Protein AF-A0A484ZTE6-F1 (afdb_monomer_lite)

Organism: NCBI:txid82979

Foldseek 3Di:
DVVVVVVVVVVVVVVVVVVCVVAPDDDADWAWPDKDKFKADPVGGDDPVRHDDDDIDIKMWTWTAHPVRDIDIWIFDCCDPHPPPDTDID

InterPro domains:
  IPR011088 Bacteriophage phiNM3, A0EWY4 [PF07509] (1-89)

pLDDT: mean 89.22, std 7.94, range [64.19, 97.88]

Sequence (90 aa):
MKKIFIAYIVCFAIGTAILFSYYLPSTDIVKITGSEVKRVDNDGPISADNPADGPTRDVYYIYTINENKKIMVYRNEDTGWSFPFYFKIQ

Structure (mmCIF, N/CA/C/O backbone):
data_AF-A0A484ZTE6-F1
#
_entry.id   AF-A0A484ZTE6-F1
#
loop_
_atom_site.group_PDB
_atom_site.id
_atom_site.type_symbol
_atom_site.label_atom_id
_atom_site.label_alt_id
_atom_site.label_comp_id
_atom_site.label_asym_id
_atom_site.label_entity_id
_atom_site.label_seq_id
_atom_site.pdbx_PDB_ins_code
_atom_site.Cartn_x
_atom_site.Cartn_y
_atom_site.Cartn_z
_atom_site.occupancy
_atom_site.B_iso_or_equiv
_atom_site.auth_seq_id
_atom_site.auth_comp_id
_atom_site.auth_asym_id
_atom_site.auth_atom_id
_atom_site.pdbx_PDB_model_num
ATOM 1 N N . MET A 1 1 ? -16.841 23.002 30.880 1.00 69.81 1 MET A N 1
ATOM 2 C CA . MET A 1 1 ? -15.916 21.934 31.328 1.00 69.81 1 MET A CA 1
ATOM 3 C C . MET A 1 1 ? -16.313 20.560 30.779 1.00 69.81 1 MET A C 1
ATOM 5 O O . MET A 1 1 ? -15.713 20.147 29.799 1.00 69.81 1 MET A O 1
ATOM 9 N N . LYS A 1 2 ? -17.365 19.889 31.281 1.00 85.75 2 LYS A N 1
ATOM 10 C CA . LYS A 1 2 ? -17.731 18.511 30.861 1.00 85.75 2 LYS A CA 1
ATOM 11 C C . LYS A 1 2 ? -18.011 18.336 29.355 1.00 85.75 2 LYS A C 1
ATOM 13 O O . LYS A 1 2 ? -17.525 17.387 28.760 1.00 85.75 2 LYS A O 1
ATOM 18 N N . LYS A 1 3 ? -18.737 19.267 28.717 1.00 91.12 3 LYS A N 1
ATOM 19 C CA . LYS A 1 3 ? -19.034 19.207 27.266 1.00 91.12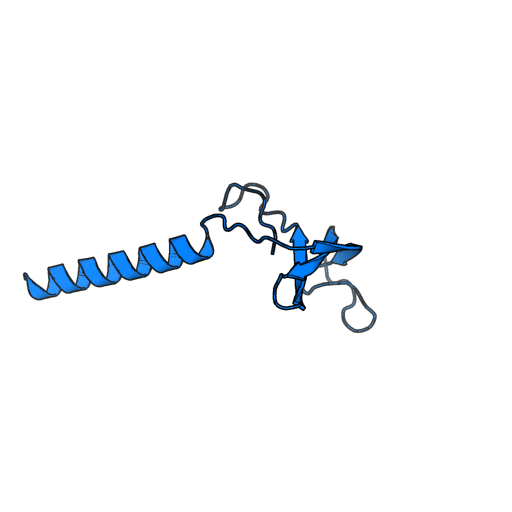 3 LYS A CA 1
ATOM 20 C C . LYS A 1 3 ? -17.788 19.367 26.383 1.00 91.12 3 LYS A C 1
ATOM 22 O O . LYS A 1 3 ? -17.659 18.666 25.393 1.00 91.12 3 LYS A O 1
ATOM 27 N N . ILE A 1 4 ? -16.866 20.250 26.775 1.00 94.12 4 ILE A N 1
ATOM 28 C CA . ILE A 1 4 ? -15.586 20.469 26.075 1.00 94.12 4 ILE A CA 1
ATOM 29 C C . ILE A 1 4 ? -14.707 19.221 26.195 1.00 94.12 4 ILE A C 1
ATOM 31 O O . ILE A 1 4 ? -14.133 18.772 25.212 1.00 94.12 4 ILE A O 1
ATOM 35 N N . PHE A 1 5 ? -14.667 18.620 27.385 1.00 95.12 5 PHE A N 1
ATOM 36 C CA . PHE A 1 5 ? -13.949 17.370 27.612 1.00 95.12 5 PHE A CA 1
ATOM 37 C C . PHE A 1 5 ? -14.509 16.211 26.769 1.00 95.12 5 PHE A C 1
ATOM 39 O O . PHE A 1 5 ? -13.747 15.486 26.140 1.00 95.12 5 PHE A O 1
ATOM 46 N N . ILE A 1 6 ? -15.839 16.080 26.679 1.00 96.56 6 ILE A N 1
ATOM 47 C CA . ILE A 1 6 ? -16.486 15.088 25.803 1.00 96.56 6 ILE A CA 1
ATOM 48 C C . ILE A 1 6 ? -16.140 15.346 24.331 1.00 96.56 6 ILE A C 1
ATOM 50 O O . ILE A 1 6 ? -15.782 14.409 23.626 1.00 96.56 6 ILE A O 1
ATOM 54 N N . ALA A 1 7 ? -16.205 16.600 23.872 1.00 96.69 7 ALA A N 1
ATOM 55 C CA . ALA A 1 7 ? -15.850 16.949 22.498 1.00 96.69 7 ALA A CA 1
ATOM 56 C C . ALA A 1 7 ? -14.399 16.562 22.168 1.00 96.69 7 ALA A C 1
ATOM 58 O O . ALA A 1 7 ? -14.147 15.987 21.114 1.00 96.69 7 ALA A O 1
ATOM 59 N N . TYR A 1 8 ? -13.463 16.794 23.094 1.00 97.44 8 TYR A N 1
ATOM 60 C CA . TYR A 1 8 ? -12.070 16.381 22.928 1.00 97.44 8 TYR A CA 1
ATOM 61 C C . TYR A 1 8 ? -11.924 14.860 22.785 1.00 97.44 8 TYR A C 1
ATOM 63 O O . TYR A 1 8 ? -11.248 14.401 21.869 1.00 97.44 8 TYR A O 1
ATOM 71 N N . ILE A 1 9 ? -12.596 14.075 23.636 1.00 97.50 9 ILE A N 1
ATOM 72 C CA . ILE A 1 9 ? -12.567 12.604 23.554 1.00 97.50 9 ILE A CA 1
ATOM 73 C C . ILE A 1 9 ? -13.117 12.114 22.214 1.00 97.50 9 ILE A C 1
ATOM 75 O O . ILE A 1 9 ? -12.526 11.229 21.602 1.00 97.50 9 ILE A O 1
ATOM 79 N N . VAL A 1 10 ? -14.225 12.691 21.742 1.00 97.88 10 VAL A N 1
ATOM 80 C CA . VAL A 1 10 ? -14.821 12.317 20.453 1.00 97.88 10 VAL A CA 1
ATOM 81 C C . VAL A 1 10 ? -13.866 12.639 19.305 1.00 97.88 10 VAL A C 1
ATOM 83 O O . VAL A 1 10 ? -13.615 11.774 18.470 1.00 97.88 10 VAL A O 1
ATOM 86 N N . CYS A 1 11 ? -13.278 13.838 19.284 1.00 97.50 11 CYS A N 1
ATOM 87 C CA . CYS A 1 11 ? -12.290 14.203 18.269 1.00 97.50 11 CYS A CA 1
ATOM 88 C C . CYS A 1 11 ? -11.069 13.277 18.300 1.00 97.50 11 CYS A C 1
ATOM 90 O O . CYS A 1 11 ? -10.614 12.834 17.248 1.00 97.50 11 CYS A O 1
ATOM 92 N N . PHE A 1 12 ? -10.566 12.948 19.492 1.00 97.38 12 PHE A N 1
ATOM 93 C CA . PHE A 1 12 ? -9.454 12.016 19.653 1.00 97.38 12 PHE A CA 1
ATOM 94 C C . PHE A 1 12 ? -9.808 10.621 19.122 1.00 97.38 12 PHE A C 1
ATOM 96 O O . PHE A 1 12 ? -9.038 10.057 18.353 1.00 97.38 12 PHE A O 1
ATOM 103 N N . ALA A 1 13 ? -10.986 10.093 19.465 1.00 97.44 13 ALA A N 1
ATOM 104 C CA . ALA A 1 13 ? -11.447 8.783 19.009 1.00 97.44 13 ALA A CA 1
ATOM 105 C C . ALA A 1 13 ? -11.645 8.716 17.485 1.00 97.44 13 ALA A C 1
ATOM 107 O O . ALA A 1 13 ? -11.288 7.724 16.857 1.00 97.44 13 ALA A O 1
ATOM 108 N N . ILE A 1 14 ? -12.185 9.775 16.874 1.00 97.50 14 ILE A N 1
ATOM 109 C CA . ILE A 1 14 ? -12.333 9.850 15.414 1.00 97.50 14 ILE A CA 1
ATOM 110 C C . ILE A 1 14 ? -10.955 9.922 14.749 1.00 97.50 14 ILE A C 1
ATOM 112 O O . ILE A 1 14 ? -10.696 9.192 13.794 1.00 97.50 14 ILE A O 1
ATOM 116 N N . GLY A 1 15 ? -10.054 10.760 15.270 1.00 96.81 15 GLY A N 1
ATOM 117 C CA . GLY A 1 15 ? -8.696 10.889 14.746 1.00 96.81 15 GLY A CA 1
ATOM 118 C C . GLY A 1 15 ? -7.928 9.566 14.785 1.00 96.81 15 GLY A C 1
ATOM 119 O O . GLY A 1 15 ? -7.320 9.176 13.789 1.00 96.81 15 GLY A O 1
ATOM 120 N N . THR A 1 16 ? -8.002 8.832 15.897 1.00 94.75 16 THR A N 1
ATOM 121 C CA . THR A 1 16 ? -7.346 7.521 16.020 1.00 94.75 16 THR A CA 1
ATOM 122 C C . THR A 1 16 ? -7.990 6.457 15.135 1.00 94.75 16 THR A C 1
ATOM 124 O O . THR A 1 16 ? -7.264 5.680 14.519 1.00 94.75 16 THR A O 1
ATOM 127 N N . ALA A 1 17 ? -9.319 6.448 14.989 1.00 95.00 17 ALA A N 1
ATOM 128 C CA . ALA A 1 17 ? -10.011 5.524 14.089 1.00 95.00 17 ALA A CA 1
ATOM 129 C C . ALA A 1 17 ? -9.593 5.714 12.620 1.00 95.00 17 ALA A C 1
ATOM 131 O O . ALA A 1 17 ? -9.362 4.731 11.917 1.00 95.00 17 ALA A O 1
ATOM 132 N N . ILE A 1 18 ? -9.438 6.963 12.167 1.00 93.75 18 ILE A N 1
ATOM 133 C CA . ILE A 1 18 ? -8.966 7.271 10.808 1.00 93.75 18 ILE A CA 1
ATOM 134 C C . ILE A 1 18 ? -7.525 6.787 10.611 1.00 93.75 18 ILE A C 1
ATOM 136 O O . ILE A 1 18 ? -7.231 6.136 9.610 1.00 93.75 18 ILE A O 1
ATOM 140 N N . LEU A 1 19 ? -6.635 7.051 11.576 1.00 90.00 19 LEU A N 1
ATOM 141 C CA . LEU A 1 19 ? -5.247 6.580 11.513 1.00 90.00 19 LEU A CA 1
ATOM 142 C C . LEU A 1 19 ? -5.179 5.054 11.420 1.00 90.00 19 LEU A C 1
ATOM 144 O O . LEU A 1 19 ? -4.464 4.512 10.581 1.00 90.00 19 LEU A O 1
ATOM 148 N N . PHE A 1 20 ? -5.952 4.352 12.244 1.00 90.25 20 PHE A N 1
ATOM 149 C CA . PHE A 1 20 ? -6.000 2.894 12.219 1.00 90.25 20 PHE A CA 1
ATOM 150 C C . PHE A 1 20 ? -6.581 2.354 10.916 1.00 90.25 20 PHE A C 1
ATOM 152 O O . PHE A 1 20 ? -6.043 1.392 10.382 1.00 90.25 20 PHE A O 1
ATOM 159 N N . SER A 1 21 ? -7.601 3.001 10.350 1.00 87.25 21 SER A N 1
ATOM 160 C CA . SER A 1 21 ? -8.148 2.606 9.049 1.00 87.25 21 SER A CA 1
ATOM 161 C C . SER A 1 21 ? -7.138 2.720 7.904 1.00 87.25 21 SER A C 1
ATOM 163 O O . SER A 1 21 ? -7.301 2.026 6.906 1.00 87.25 21 SER A O 1
ATOM 165 N N . TYR A 1 22 ? -6.146 3.607 8.010 1.00 84.75 22 TYR A N 1
ATOM 166 C CA . TYR A 1 22 ? -5.145 3.814 6.962 1.00 84.75 22 TYR A CA 1
ATOM 167 C C . TYR A 1 22 ? -3.881 2.969 7.165 1.00 84.75 22 TYR A C 1
ATOM 169 O O . TYR A 1 22 ? -3.284 2.504 6.197 1.00 84.75 22 TYR A O 1
ATOM 177 N N . TYR A 1 23 ? -3.460 2.786 8.419 1.00 84.81 23 TYR A N 1
ATOM 178 C CA . TYR A 1 23 ? -2.182 2.157 8.748 1.00 84.81 23 TYR A CA 1
ATOM 179 C C . TYR A 1 23 ? -2.289 0.733 9.279 1.00 84.81 23 TYR A C 1
ATOM 181 O O . TYR A 1 23 ? -1.252 0.083 9.388 1.00 84.81 23 TYR A O 1
ATOM 189 N N . LEU A 1 24 ? -3.464 0.220 9.647 1.00 87.25 24 LEU A N 1
ATOM 190 C CA . LEU A 1 24 ? -3.554 -1.183 10.047 1.00 87.25 24 LEU A CA 1
ATOM 191 C C . LEU A 1 24 ? -3.550 -2.100 8.820 1.00 87.25 24 LEU A C 1
ATOM 193 O O . LEU A 1 24 ? -4.198 -1.785 7.823 1.00 87.25 24 LEU A O 1
ATOM 197 N N . PRO A 1 25 ? -2.859 -3.250 8.896 1.00 82.81 25 PRO A N 1
ATOM 198 C CA . PRO A 1 25 ? -2.911 -4.250 7.842 1.00 82.81 25 PRO A CA 1
ATOM 199 C C . PRO A 1 25 ? -4.347 -4.725 7.589 1.00 82.81 25 PRO A C 1
ATOM 201 O O . PRO A 1 25 ? -5.069 -5.068 8.528 1.00 82.81 25 PRO A O 1
ATOM 204 N N . SER A 1 26 ? -4.731 -4.801 6.317 1.00 83.12 26 SER A N 1
ATOM 205 C CA . SER A 1 26 ? -5.968 -5.432 5.853 1.00 83.12 26 SER A CA 1
ATOM 206 C C . SER A 1 26 ? -5.658 -6.652 4.989 1.00 83.12 26 SER A C 1
ATOM 208 O O . SER A 1 26 ? -4.594 -6.742 4.377 1.00 83.12 26 SER A O 1
ATOM 210 N N . THR A 1 27 ? -6.590 -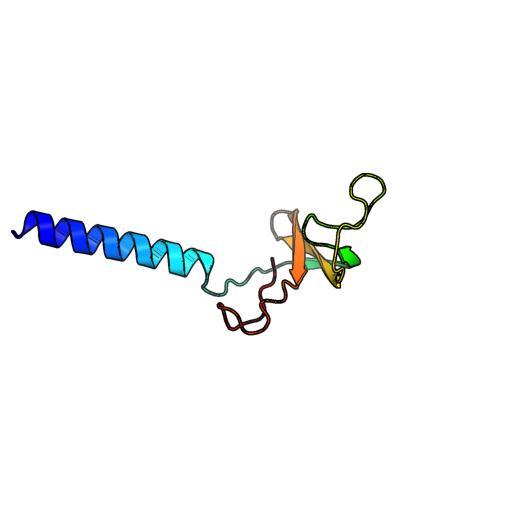7.600 4.928 1.00 86.81 27 THR A N 1
ATOM 211 C CA . THR A 1 27 ? -6.461 -8.813 4.111 1.00 86.81 27 THR A CA 1
ATOM 212 C C . THR A 1 27 ? -7.546 -8.855 3.049 1.00 86.81 27 THR A C 1
ATOM 214 O O . THR A 1 27 ? -8.726 -8.785 3.393 1.00 86.81 27 THR A O 1
ATOM 217 N N . ASP A 1 28 ? -7.154 -9.068 1.796 1.00 89.25 28 ASP A N 1
ATOM 218 C CA . ASP A 1 28 ? -8.075 -9.268 0.679 1.00 89.25 28 ASP A CA 1
ATOM 219 C C . ASP A 1 28 ? -7.950 -10.696 0.130 1.00 89.25 28 ASP A C 1
ATOM 221 O O . ASP A 1 28 ? -6.845 -11.209 -0.062 1.00 89.25 28 ASP A O 1
ATOM 225 N N . ILE A 1 29 ? -9.086 -11.338 -0.154 1.00 92.31 29 ILE A N 1
ATOM 226 C CA . ILE A 1 29 ? -9.133 -12.652 -0.807 1.00 92.31 29 ILE A CA 1
ATOM 227 C C . ILE A 1 29 ? -9.367 -12.430 -2.300 1.00 92.31 29 ILE A C 1
ATOM 229 O O . ILE A 1 29 ? -10.432 -11.977 -2.727 1.00 92.31 29 ILE A O 1
ATOM 233 N N . VAL A 1 30 ? -8.351 -12.735 -3.103 1.00 94.75 30 VAL A N 1
ATOM 234 C CA . VAL A 1 30 ? -8.342 -12.452 -4.540 1.00 94.75 30 VAL A CA 1
ATOM 235 C C . VAL A 1 30 ? -7.704 -13.586 -5.333 1.00 94.75 30 VAL A C 1
ATOM 237 O O . VAL A 1 30 ? -6.868 -14.338 -4.831 1.00 94.75 30 VAL A O 1
ATOM 240 N N . LYS A 1 31 ? -8.072 -13.689 -6.611 1.00 96.19 31 LYS A N 1
ATOM 241 C CA . LYS A 1 31 ? -7.408 -14.565 -7.576 1.00 96.19 31 LYS A CA 1
ATOM 242 C C . LYS A 1 31 ? -6.349 -13.777 -8.337 1.00 96.19 31 LYS A C 1
ATOM 244 O O . LYS A 1 31 ? -6.674 -12.781 -8.978 1.00 96.19 31 LYS A O 1
ATOM 249 N N . ILE A 1 32 ? -5.111 -14.263 -8.333 1.00 95.50 32 ILE A N 1
ATOM 250 C CA . ILE A 1 32 ? -4.019 -13.697 -9.133 1.00 95.50 32 ILE A CA 1
ATOM 251 C C . ILE A 1 32 ? -4.216 -14.077 -10.606 1.00 95.50 32 ILE A C 1
ATOM 253 O O . ILE A 1 32 ? -4.435 -15.246 -10.931 1.00 95.50 32 ILE A O 1
ATOM 257 N N . THR A 1 33 ? -4.146 -13.090 -11.497 1.00 97.00 33 THR A N 1
ATOM 258 C CA . THR A 1 33 ? -4.260 -13.265 -12.953 1.00 97.00 33 THR A CA 1
ATOM 259 C C . THR A 1 33 ? -2.948 -13.038 -13.691 1.00 97.00 33 THR A C 1
ATOM 261 O O . THR A 1 33 ? -2.817 -13.482 -14.827 1.00 97.00 33 THR A O 1
ATOM 264 N N . GLY A 1 34 ? -1.978 -12.369 -13.069 1.00 96.31 34 GLY A N 1
ATOM 265 C CA . GLY A 1 34 ? -0.659 -12.148 -13.650 1.00 96.31 34 GLY A CA 1
ATOM 266 C C . GLY A 1 34 ? 0.211 -11.250 -12.783 1.00 96.31 34 GLY A C 1
ATOM 267 O O . GLY A 1 34 ? -0.239 -10.716 -11.769 1.00 96.31 34 GLY A O 1
ATOM 268 N N . SER A 1 35 ? 1.455 -11.067 -13.202 1.00 95.06 35 SER A N 1
ATOM 269 C CA . SER A 1 35 ? 2.389 -10.130 -12.590 1.00 95.06 35 SER A CA 1
ATOM 270 C C . SER A 1 35 ? 3.299 -9.513 -13.644 1.00 95.06 35 SER A C 1
ATOM 272 O 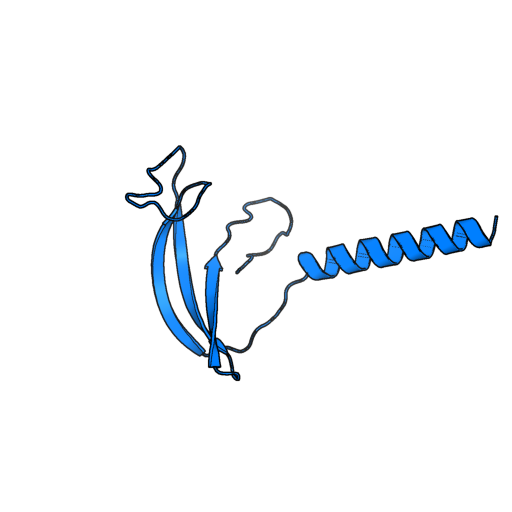O . SER A 1 35 ? 3.529 -10.095 -14.704 1.00 95.06 35 SER A O 1
ATOM 274 N N . GLU A 1 36 ? 3.808 -8.324 -13.351 1.00 95.19 36 GLU A N 1
ATOM 275 C CA . GLU A 1 36 ? 4.789 -7.633 -14.184 1.00 95.19 36 GLU A CA 1
ATOM 276 C C . GLU A 1 36 ? 5.714 -6.769 -13.321 1.00 95.19 36 GLU A C 1
ATOM 278 O O . GLU A 1 36 ? 5.409 -6.465 -12.167 1.00 95.19 36 GLU A O 1
ATOM 283 N N . VAL A 1 37 ? 6.830 -6.339 -13.901 1.00 93.62 37 VAL A N 1
ATOM 284 C CA . VAL A 1 37 ? 7.738 -5.368 -13.285 1.00 93.62 37 VAL A CA 1
ATOM 285 C C . VAL A 1 37 ? 7.774 -4.129 -14.163 1.00 93.62 37 VAL A C 1
ATOM 287 O O . VAL A 1 37 ? 7.966 -4.236 -15.374 1.00 93.62 37 VAL A O 1
ATOM 290 N N . LYS A 1 38 ? 7.593 -2.955 -13.558 1.00 93.06 38 LYS A N 1
ATOM 291 C CA . LYS A 1 38 ? 7.697 -1.664 -14.244 1.00 93.06 38 LYS A CA 1
ATOM 292 C C . LYS A 1 38 ? 8.748 -0.799 -13.569 1.00 93.06 38 LYS A C 1
ATOM 294 O O . LYS A 1 38 ? 8.817 -0.753 -12.340 1.00 93.06 38 LYS A O 1
ATOM 299 N N . ARG A 1 39 ? 9.519 -0.070 -14.377 1.00 93.00 39 ARG A N 1
ATOM 300 C CA . ARG A 1 39 ? 10.401 0.990 -13.887 1.00 93.00 39 ARG A CA 1
ATOM 301 C C . ARG A 1 39 ? 9.554 2.216 -13.547 1.00 93.00 39 ARG A C 1
ATOM 303 O O . ARG A 1 39 ? 8.784 2.674 -14.388 1.00 93.00 39 ARG A O 1
ATOM 310 N N . VAL A 1 40 ? 9.682 2.709 -12.322 1.00 91.69 40 VAL A N 1
ATOM 311 C CA . VAL A 1 40 ? 8.840 3.759 -11.735 1.00 91.69 40 VAL A CA 1
ATOM 312 C C . VAL A 1 40 ? 9.720 4.827 -11.083 1.00 91.69 40 VAL A C 1
ATOM 314 O O . VAL A 1 40 ? 10.715 4.490 -10.437 1.00 91.69 40 VAL A O 1
ATOM 317 N N . ASP A 1 41 ? 9.352 6.096 -11.227 1.00 90.94 41 ASP A N 1
ATOM 318 C CA . ASP A 1 41 ? 9.922 7.234 -10.493 1.00 90.94 41 ASP A CA 1
ATOM 319 C C . ASP A 1 41 ? 8.941 7.735 -9.409 1.00 90.94 41 ASP A C 1
ATOM 321 O O . ASP A 1 41 ? 8.189 6.938 -8.830 1.00 90.94 41 ASP A O 1
ATOM 325 N N . ASN A 1 42 ? 9.000 9.013 -9.031 1.00 85.88 42 ASN A N 1
ATOM 326 C CA . ASN A 1 42 ? 8.075 9.581 -8.046 1.00 85.88 42 ASN A CA 1
ATOM 327 C C . ASN A 1 42 ? 6.672 9.816 -8.626 1.00 85.88 42 ASN A C 1
ATOM 329 O O . ASN A 1 42 ? 5.697 9.734 -7.878 1.00 85.88 42 ASN A O 1
ATOM 333 N N . ASP A 1 43 ? 6.570 10.036 -9.936 1.00 87.25 43 ASP A N 1
ATOM 334 C CA . ASP A 1 43 ? 5.327 10.371 -10.631 1.00 87.25 43 ASP A CA 1
ATOM 335 C C . ASP A 1 43 ? 4.610 9.126 -11.171 1.00 87.25 43 ASP A C 1
ATOM 337 O O . ASP A 1 43 ? 3.387 9.117 -11.338 1.00 87.25 43 ASP A O 1
ATOM 341 N N . GLY A 1 44 ? 5.332 8.017 -11.352 1.00 88.31 44 GLY A N 1
ATOM 342 C CA . GLY A 1 44 ? 4.741 6.720 -11.660 1.00 88.31 44 GLY A CA 1
ATOM 343 C C . GLY A 1 44 ? 5.574 5.889 -12.631 1.00 88.31 44 GLY A C 1
ATOM 344 O O . GLY A 1 44 ? 6.790 6.051 -12.715 1.00 88.31 44 GLY A O 1
ATOM 345 N N . PRO A 1 45 ? 4.957 4.922 -13.334 1.00 91.94 45 PRO A N 1
ATOM 346 C CA . PRO A 1 45 ? 5.641 4.161 -14.370 1.00 91.94 45 PRO A CA 1
ATOM 347 C C . PRO A 1 45 ? 6.215 5.076 -15.448 1.00 91.94 45 PRO A C 1
ATOM 349 O O . PRO A 1 45 ? 5.514 5.930 -15.991 1.00 91.94 45 PRO A O 1
ATOM 352 N N . ILE A 1 46 ? 7.481 4.855 -15.780 1.00 93.06 46 ILE A N 1
ATOM 353 C CA . ILE A 1 46 ? 8.165 5.610 -16.824 1.00 93.06 46 ILE A CA 1
ATOM 354 C C . ILE A 1 46 ? 7.565 5.221 -18.171 1.00 93.06 46 ILE A C 1
ATOM 356 O O . ILE A 1 46 ? 7.425 4.039 -18.497 1.00 93.06 46 ILE A O 1
ATOM 360 N N . SER A 1 47 ? 7.201 6.225 -18.955 1.00 92.19 47 SER A N 1
ATOM 361 C CA . SER A 1 47 ? 6.597 6.063 -20.275 1.00 92.19 47 SER A CA 1
ATOM 362 C C . SER A 1 47 ? 6.979 7.237 -21.177 1.00 92.19 47 SER A C 1
ATOM 364 O O . SER A 1 47 ? 7.694 8.142 -20.757 1.00 92.19 47 SER A O 1
ATOM 366 N N . ALA A 1 48 ? 6.517 7.238 -22.429 1.00 91.06 48 ALA A N 1
ATOM 367 C CA . ALA A 1 48 ? 6.705 8.396 -23.304 1.00 91.06 48 ALA A CA 1
ATOM 368 C C . ALA A 1 48 ? 6.030 9.664 -22.740 1.00 91.06 48 ALA A C 1
ATOM 370 O O . ALA A 1 48 ? 6.557 10.759 -22.918 1.00 91.06 48 ALA A O 1
ATOM 371 N N . ASP A 1 49 ? 4.911 9.495 -22.028 1.00 92.75 49 ASP A N 1
ATOM 372 C CA . ASP A 1 49 ? 4.142 10.582 -21.412 1.00 92.75 49 ASP A CA 1
ATOM 373 C C . ASP A 1 49 ? 4.643 10.949 -20.001 1.00 92.75 49 ASP A C 1
ATOM 375 O O . ASP A 1 49 ? 4.376 12.050 -19.528 1.00 92.75 49 ASP A O 1
ATOM 379 N N . ASN A 1 50 ? 5.393 10.051 -19.346 1.00 91.56 50 ASN A N 1
ATOM 380 C CA . ASN A 1 50 ? 6.098 10.295 -18.082 1.00 91.56 50 ASN A CA 1
ATOM 381 C C . ASN A 1 50 ? 7.590 9.943 -18.231 1.00 91.56 50 ASN A C 1
ATOM 383 O O . ASN A 1 50 ? 7.994 8.827 -17.875 1.00 91.56 50 ASN A O 1
ATOM 387 N N . PRO A 1 51 ? 8.403 10.830 -18.834 1.00 91.81 51 PRO A N 1
ATOM 388 C CA . PRO A 1 51 ? 9.846 10.650 -18.897 1.00 91.81 51 PRO A CA 1
ATOM 389 C C . PRO A 1 51 ? 10.452 10.611 -17.493 1.00 91.81 51 PRO A C 1
ATOM 391 O O . PRO A 1 51 ? 9.971 11.286 -16.594 1.00 91.81 51 PRO A O 1
ATOM 394 N N . ALA A 1 52 ? 11.539 9.859 -17.329 1.00 90.31 52 ALA A N 1
ATOM 395 C CA . ALA A 1 52 ? 12.196 9.702 -16.037 1.00 90.31 52 ALA A CA 1
ATOM 396 C C . ALA A 1 52 ? 12.677 11.049 -15.468 1.00 90.31 52 ALA A C 1
ATOM 398 O O . ALA A 1 52 ? 13.569 11.667 -16.059 1.00 90.31 52 ALA A O 1
ATOM 399 N N . ASP A 1 53 ? 12.166 11.443 -14.300 1.00 88.69 53 ASP A N 1
ATOM 400 C CA . ASP A 1 53 ? 12.637 12.621 -13.563 1.00 88.69 53 ASP A CA 1
ATOM 401 C C . ASP A 1 53 ? 13.146 12.231 -12.162 1.00 88.69 53 ASP A C 1
ATOM 403 O O . ASP A 1 53 ? 12.423 12.194 -11.165 1.00 88.69 53 ASP A O 1
ATOM 407 N N . GLY A 1 54 ? 14.433 11.868 -12.096 1.00 89.19 54 GLY A N 1
ATOM 408 C CA . GLY A 1 54 ? 15.129 11.541 -10.849 1.00 89.19 54 GLY A CA 1
ATOM 409 C C . GLY A 1 54 ? 15.349 10.039 -10.595 1.00 89.19 54 GLY A C 1
ATOM 410 O O . GLY A 1 54 ? 15.499 9.257 -11.539 1.00 89.19 54 GLY A O 1
ATOM 411 N N . PRO A 1 55 ? 15.480 9.616 -9.320 1.00 90.50 55 PRO A N 1
ATOM 412 C CA . PRO A 1 55 ? 15.743 8.225 -8.965 1.00 90.50 55 PRO A CA 1
ATOM 413 C C . PRO A 1 55 ? 14.618 7.293 -9.411 1.00 90.50 55 PRO A C 1
ATOM 415 O O . PRO A 1 55 ? 13.441 7.538 -9.154 1.00 90.50 55 PRO A O 1
ATOM 418 N N . THR A 1 56 ? 14.995 6.175 -10.025 1.00 91.75 56 THR A N 1
ATOM 419 C CA . THR A 1 56 ? 14.046 5.186 -10.539 1.00 91.75 56 THR A CA 1
ATOM 420 C C . THR A 1 56 ? 14.191 3.868 -9.790 1.00 91.75 56 THR A C 1
ATOM 422 O O . THR A 1 56 ? 15.280 3.517 -9.332 1.00 91.75 56 THR A O 1
ATOM 425 N N . ARG A 1 57 ? 13.090 3.127 -9.659 1.00 89.81 57 ARG A N 1
ATOM 426 C CA . ARG A 1 57 ? 13.053 1.816 -9.000 1.00 89.81 57 ARG A CA 1
ATOM 427 C C . ARG A 1 57 ? 12.167 0.843 -9.760 1.00 89.81 57 ARG A C 1
ATOM 429 O O . ARG A 1 57 ? 11.212 1.249 -10.419 1.00 89.81 57 ARG A O 1
ATOM 436 N N . ASP A 1 58 ? 12.482 -0.440 -9.656 1.00 91.62 58 ASP A N 1
ATOM 437 C CA . ASP A 1 58 ? 11.634 -1.498 -10.193 1.00 91.62 58 ASP A CA 1
ATOM 438 C C . ASP A 1 58 ? 10.516 -1.817 -9.197 1.00 91.62 58 ASP A C 1
ATOM 440 O O . ASP A 1 58 ? 10.769 -2.141 -8.037 1.00 91.62 58 ASP A O 1
ATOM 444 N N . VAL A 1 59 ? 9.269 -1.704 -9.652 1.00 90.81 59 VAL A N 1
ATOM 445 C CA . VAL A 1 59 ? 8.073 -1.992 -8.858 1.00 90.81 59 VAL A CA 1
ATOM 446 C C . VAL A 1 59 ? 7.375 -3.213 -9.440 1.00 90.81 59 VAL A C 1
ATOM 448 O O . VAL A 1 59 ? 7.080 -3.268 -10.635 1.00 90.81 59 VAL A O 1
ATOM 451 N N . TYR A 1 60 ? 7.103 -4.186 -8.574 1.00 91.38 60 TYR A N 1
ATOM 452 C CA . TYR A 1 60 ? 6.363 -5.398 -8.906 1.00 91.38 60 TYR A CA 1
ATOM 453 C C . TYR A 1 60 ? 4.869 -5.124 -8.805 1.00 91.38 60 TYR A C 1
ATOM 455 O O . TYR A 1 60 ? 4.390 -4.734 -7.740 1.00 91.38 60 TYR A O 1
ATOM 463 N N . TYR A 1 61 ? 4.151 -5.360 -9.896 1.00 93.50 61 TYR A N 1
ATOM 464 C CA . TYR A 1 61 ? 2.701 -5.277 -9.976 1.00 93.50 61 TYR A CA 1
ATOM 465 C C . TYR A 1 61 ? 2.111 -6.688 -10.021 1.00 93.50 61 TYR A C 1
ATOM 467 O O . TYR A 1 61 ? 2.595 -7.558 -10.747 1.00 93.50 61 TYR A O 1
ATOM 475 N N . ILE A 1 62 ? 1.049 -6.911 -9.253 1.00 94.56 62 ILE A N 1
ATOM 476 C CA . ILE A 1 62 ? 0.298 -8.159 -9.166 1.00 94.56 62 ILE A CA 1
ATOM 477 C C . ILE A 1 62 ? -1.138 -7.854 -9.579 1.00 94.56 62 ILE A C 1
ATOM 479 O O . ILE A 1 62 ? -1.869 -7.126 -8.906 1.00 94.56 62 ILE A O 1
ATOM 483 N N . TYR A 1 63 ? -1.543 -8.429 -10.702 1.00 96.06 63 TYR A N 1
ATOM 484 C CA . TYR A 1 63 ? -2.888 -8.304 -11.236 1.00 96.06 63 TYR A CA 1
ATOM 485 C C . TYR A 1 63 ? -3.796 -9.335 -10.595 1.00 96.06 63 TYR A C 1
ATOM 487 O O . TYR A 1 63 ? -3.473 -10.526 -10.561 1.00 96.06 63 TYR A O 1
ATOM 495 N N . THR A 1 64 ? -4.942 -8.882 -10.102 1.00 96.12 64 THR A N 1
ATOM 496 C CA . THR A 1 64 ? -5.882 -9.738 -9.389 1.00 96.12 64 THR A CA 1
ATOM 497 C C . THR A 1 64 ? -7.330 -9.419 -9.733 1.00 96.12 64 THR A C 1
ATOM 499 O O . THR A 1 64 ? -7.665 -8.343 -10.236 1.00 96.12 64 THR A O 1
ATOM 502 N N . ILE A 1 65 ? -8.200 -10.384 -9.456 1.00 96.88 65 ILE A N 1
ATOM 503 C CA . ILE A 1 65 ? -9.649 -10.247 -9.552 1.00 96.88 65 ILE A CA 1
ATOM 504 C C . ILE A 1 65 ? -10.256 -10.767 -8.248 1.00 96.88 65 ILE A C 1
ATOM 506 O O . ILE A 1 65 ? -9.936 -11.877 -7.816 1.00 96.88 65 ILE A O 1
ATOM 510 N N . ASN A 1 66 ? -11.129 -9.979 -7.621 1.00 94.44 66 ASN A N 1
ATOM 511 C CA . ASN A 1 66 ? -11.828 -10.391 -6.403 1.00 94.44 66 ASN A CA 1
ATOM 512 C C . ASN A 1 66 ? -13.084 -11.236 -6.701 1.00 94.44 66 ASN A C 1
ATOM 514 O O . ASN A 1 66 ? -13.481 -11.412 -7.855 1.00 94.44 66 ASN A O 1
ATOM 518 N N . GLU A 1 67 ? -13.744 -11.736 -5.655 1.00 93.19 67 GLU A N 1
ATOM 519 C CA . GLU A 1 67 ? -14.956 -12.568 -5.774 1.00 93.19 67 GLU A CA 1
ATOM 520 C C . GLU A 1 67 ? -16.092 -11.884 -6.557 1.00 93.19 67 GLU A C 1
ATOM 522 O O . GLU A 1 67 ? -16.834 -12.534 -7.293 1.00 93.19 67 GLU A O 1
ATOM 527 N N . ASN A 1 68 ? -16.165 -10.553 -6.490 1.00 93.94 68 ASN A N 1
ATOM 528 C CA . ASN A 1 68 ? -17.135 -9.728 -7.213 1.00 93.94 68 ASN A CA 1
ATOM 529 C C . ASN A 1 68 ? -16.700 -9.389 -8.650 1.00 93.94 68 ASN A C 1
ATOM 531 O O . ASN A 1 68 ? -17.271 -8.496 -9.274 1.00 93.94 68 ASN A O 1
ATOM 535 N N . LYS A 1 69 ? -15.679 -10.072 -9.185 1.00 92.81 69 LYS A N 1
ATOM 536 C CA . LYS A 1 69 ? -15.083 -9.825 -10.510 1.00 92.81 69 LYS A CA 1
ATOM 537 C C . LYS A 1 69 ? -14.500 -8.416 -10.689 1.00 92.81 69 LYS A C 1
ATOM 539 O O . LYS A 1 69 ? -14.297 -7.972 -11.819 1.00 92.81 69 LYS A O 1
ATOM 544 N N . LYS A 1 70 ? -14.199 -7.710 -9.597 1.00 94.81 70 LYS A N 1
ATOM 545 C CA . LYS A 1 70 ? -13.516 -6.413 -9.638 1.00 94.81 70 LYS A CA 1
ATOM 546 C C . LYS A 1 70 ? -12.023 -6.640 -9.851 1.00 94.81 70 LYS A C 1
ATOM 548 O O . LYS A 1 70 ? -11.408 -7.410 -9.117 1.00 94.81 70 LYS A O 1
ATOM 553 N N . ILE A 1 71 ? -11.458 -5.940 -10.832 1.00 94.31 71 ILE A N 1
ATOM 554 C CA . ILE A 1 71 ? -10.016 -5.931 -11.091 1.00 94.31 71 ILE A CA 1
ATOM 555 C C . ILE A 1 71 ? -9.333 -5.077 -10.0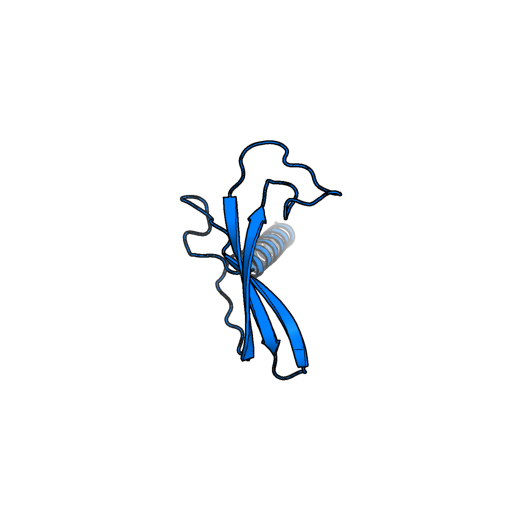21 1.00 94.31 71 ILE A C 1
ATOM 557 O O . ILE A 1 71 ? -9.755 -3.949 -9.755 1.00 94.31 71 ILE A O 1
ATOM 561 N N . MET A 1 72 ? -8.286 -5.625 -9.414 1.00 93.62 72 MET A N 1
ATOM 562 C CA . MET A 1 72 ? -7.450 -4.956 -8.421 1.00 93.62 72 MET A CA 1
ATOM 563 C C . MET A 1 72 ? -5.985 -5.184 -8.787 1.00 93.62 72 MET A C 1
ATOM 565 O O . MET A 1 72 ? -5.594 -6.296 -9.149 1.00 93.62 72 MET A O 1
ATOM 569 N N . VAL A 1 73 ? -5.181 -4.126 -8.735 1.00 93.69 73 VAL A N 1
ATOM 570 C CA . VAL A 1 73 ? -3.756 -4.185 -9.066 1.00 93.69 73 VAL A CA 1
ATOM 571 C C . VAL A 1 73 ? -2.986 -3.784 -7.832 1.00 93.69 73 VAL A C 1
ATOM 573 O O . VAL A 1 73 ? -3.061 -2.632 -7.425 1.00 93.69 73 VAL A O 1
ATOM 576 N N . TYR A 1 74 ? -2.264 -4.744 -7.278 1.00 92.06 74 TYR A N 1
ATOM 577 C CA . TYR A 1 74 ? -1.419 -4.536 -6.121 1.00 92.06 74 TYR A CA 1
ATOM 578 C C . TYR A 1 74 ? 0.008 -4.249 -6.566 1.00 92.06 74 TYR A C 1
ATOM 580 O O . TYR A 1 74 ? 0.494 -4.845 -7.526 1.00 92.06 74 TYR A O 1
ATOM 588 N N . ARG A 1 75 ? 0.714 -3.392 -5.844 1.00 90.06 75 ARG A N 1
ATOM 589 C CA . ARG A 1 75 ? 2.143 -3.152 -5.997 1.00 90.06 75 ARG A CA 1
ATOM 590 C C . ARG A 1 75 ? 2.823 -3.149 -4.641 1.00 90.06 75 ARG A C 1
ATOM 592 O O . ARG A 1 75 ? 2.241 -2.718 -3.648 1.00 90.06 75 ARG A O 1
ATOM 599 N N . ASN A 1 76 ? 4.069 -3.608 -4.608 1.00 80.75 76 ASN A N 1
ATOM 600 C CA . ASN A 1 76 ? 4.883 -3.476 -3.407 1.00 80.75 76 ASN A CA 1
ATOM 601 C C . ASN A 1 76 ? 5.311 -2.012 -3.243 1.00 80.75 76 ASN A C 1
ATOM 603 O O . ASN A 1 76 ? 6.025 -1.472 -4.092 1.00 80.75 76 ASN A O 1
ATOM 607 N N . GLU A 1 77 ? 4.870 -1.375 -2.167 1.00 74.44 77 GLU A N 1
ATOM 608 C CA . GLU A 1 77 ? 5.332 -0.058 -1.758 1.00 74.44 77 GLU A CA 1
ATOM 609 C C . GLU A 1 77 ? 6.418 -0.257 -0.697 1.00 74.44 77 GLU A C 1
ATOM 611 O O . GLU A 1 77 ? 6.147 -0.702 0.418 1.00 74.44 77 GLU A O 1
ATOM 616 N N . ASP A 1 78 ? 7.670 0.028 -1.065 1.00 70.25 78 ASP A N 1
ATOM 617 C CA . ASP A 1 78 ? 8.783 -0.027 -0.121 1.00 70.25 78 ASP A CA 1
ATOM 618 C C . ASP A 1 78 ? 8.658 1.136 0.871 1.00 70.25 78 ASP A C 1
ATOM 620 O O . ASP A 1 78 ? 8.914 2.294 0.537 1.00 70.25 78 ASP A O 1
ATOM 624 N N . THR A 1 79 ? 8.219 0.830 2.091 1.00 70.12 79 THR A N 1
ATOM 625 C CA . THR A 1 79 ? 8.159 1.784 3.206 1.00 70.12 79 THR A CA 1
ATOM 626 C C . THR A 1 79 ? 9.540 2.019 3.830 1.00 70.12 79 THR A C 1
ATOM 628 O O . THR A 1 79 ? 9.702 2.931 4.648 1.00 70.12 79 THR A O 1
ATOM 631 N N . GLY A 1 80 ? 10.560 1.250 3.428 1.00 75.81 80 GLY A N 1
ATOM 632 C CA . GLY A 1 80 ? 11.910 1.307 3.967 1.00 75.81 80 GLY A CA 1
ATOM 633 C C . GLY A 1 80 ? 11.913 1.138 5.486 1.00 75.81 80 GLY A C 1
ATOM 634 O O . GLY A 1 80 ? 11.395 0.167 6.030 1.00 75.81 80 GLY A O 1
ATOM 635 N N . TRP A 1 81 ? 12.485 2.124 6.179 1.00 75.56 81 TRP A N 1
ATOM 636 C CA . TRP A 1 81 ? 12.480 2.224 7.645 1.00 75.56 81 TRP A CA 1
ATOM 637 C C . TRP A 1 81 ? 11.439 3.217 8.177 1.00 75.56 81 TRP A C 1
ATOM 639 O O . TRP A 1 81 ? 11.498 3.610 9.341 1.00 75.56 81 TRP A O 1
ATOM 649 N N . SER A 1 82 ? 10.514 3.670 7.332 1.00 74.62 82 SER A N 1
ATOM 650 C CA . SER A 1 82 ? 9.474 4.619 7.724 1.00 74.62 82 SER A CA 1
ATOM 651 C C . SER A 1 82 ? 8.230 3.894 8.233 1.00 74.62 82 SER A C 1
ATOM 653 O O . SER A 1 82 ? 7.999 2.723 7.942 1.00 74.62 82 SER A O 1
ATOM 655 N N . PHE A 1 83 ? 7.404 4.599 9.006 1.00 75.81 83 PHE A N 1
ATOM 656 C CA . PHE A 1 83 ? 6.105 4.080 9.421 1.00 75.81 83 PHE A CA 1
ATOM 657 C C . PHE A 1 83 ? 5.146 4.012 8.211 1.00 75.81 83 PHE A C 1
ATOM 659 O O . PHE A 1 83 ? 5.058 4.991 7.467 1.00 75.81 83 PHE A O 1
ATOM 666 N N . PRO A 1 84 ? 4.384 2.919 8.029 1.00 77.50 84 PRO A N 1
ATOM 667 C CA . PRO A 1 84 ? 4.278 1.765 8.917 1.00 77.50 84 PRO A CA 1
ATOM 668 C C . PRO A 1 84 ? 5.409 0.739 8.733 1.00 77.50 84 PRO A C 1
ATOM 670 O O . PRO A 1 84 ? 5.812 0.438 7.614 1.00 77.50 84 PRO A O 1
ATOM 673 N N . PHE A 1 85 ? 5.871 0.153 9.847 1.00 79.88 85 PHE A N 1
ATOM 674 C CA . PHE A 1 85 ? 6.976 -0.821 9.885 1.00 79.88 85 PHE A CA 1
ATOM 675 C C . PHE A 1 85 ? 6.561 -2.231 9.415 1.00 79.88 85 PHE A C 1
ATOM 677 O O . PHE A 1 85 ? 6.827 -3.230 10.082 1.00 79.88 85 PHE A O 1
ATOM 684 N N . TYR A 1 86 ? 5.858 -2.317 8.290 1.00 78.50 86 TYR A N 1
ATOM 685 C CA . TYR A 1 86 ? 5.525 -3.560 7.601 1.00 78.50 86 TYR A CA 1
ATOM 686 C C . TYR A 1 86 ? 5.509 -3.323 6.084 1.00 78.50 86 TYR A C 1
ATOM 688 O O . TYR A 1 86 ? 5.402 -2.183 5.630 1.00 78.50 86 TYR A O 1
ATOM 696 N N . PHE A 1 87 ? 5.586 -4.400 5.297 1.00 73.56 87 PHE A N 1
ATOM 697 C CA . PHE A 1 87 ? 5.474 -4.321 3.838 1.00 73.56 87 PHE A CA 1
ATOM 698 C C . PHE A 1 87 ? 4.061 -3.928 3.422 1.00 73.56 87 PHE A C 1
ATOM 700 O O . PHE A 1 8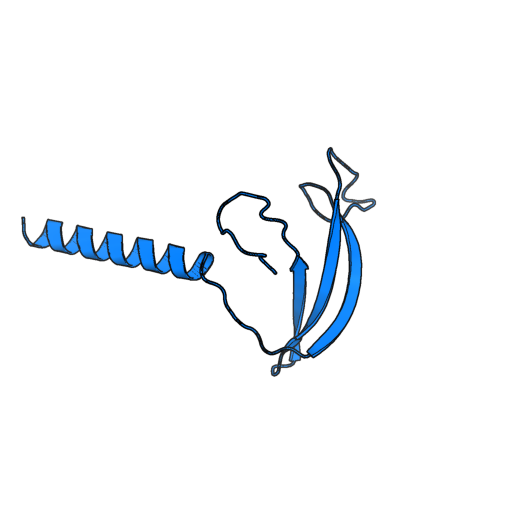7 ? 3.109 -4.680 3.645 1.00 73.56 87 PHE A O 1
ATOM 707 N N . LYS A 1 88 ? 3.926 -2.749 2.817 1.00 73.56 88 LYS A N 1
ATOM 708 C CA . LYS A 1 88 ? 2.642 -2.251 2.342 1.00 73.56 88 LYS A CA 1
ATOM 709 C C . LYS A 1 88 ? 2.443 -2.669 0.891 1.00 73.56 88 LYS A C 1
ATOM 711 O O . LYS A 1 88 ? 3.271 -2.405 0.024 1.00 73.56 88 LYS A O 1
ATOM 716 N N . ILE A 1 89 ? 1.321 -3.326 0.641 1.00 72.44 89 ILE A N 1
ATOM 717 C CA . ILE A 1 89 ? 0.912 -3.747 -0.691 1.00 72.44 89 ILE A CA 1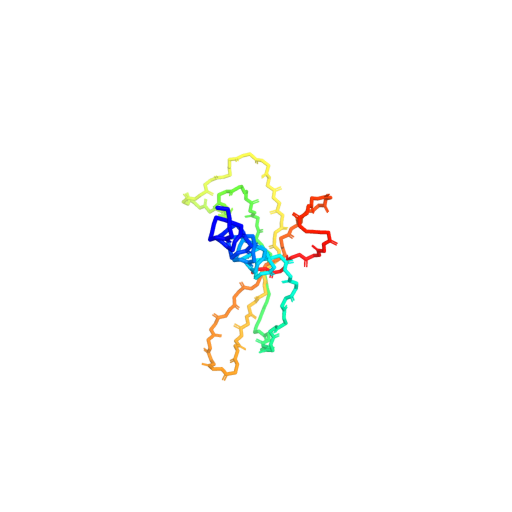
ATOM 718 C C . ILE A 1 89 ? -0.353 -2.956 -1.019 1.00 72.44 89 ILE A C 1
ATOM 720 O O . ILE A 1 89 ? -1.356 -3.108 -0.323 1.00 72.44 89 ILE A O 1
ATOM 724 N N . GLN A 1 90 ? -0.283 -2.074 -2.018 1.00 64.19 90 GLN A N 1
ATOM 725 C CA . GLN A 1 90 ? -1.390 -1.198 -2.432 1.00 64.19 90 GLN A CA 1
ATOM 726 C C . GLN A 1 90 ? -1.827 -1.486 -3.857 1.00 64.19 90 GLN A C 1
ATOM 728 O O . GLN A 1 90 ? -0.924 -1.615 -4.705 1.00 64.19 90 GLN A O 1
#

Secondary structure (DSSP, 8-state):
-HHHHHHHHHHHHHHHHHHHHHHS-----EEEEEEEEEEE-SSSB--SSS---S--EEEEEEEEEETT--EEEEEEE--TTSSS-S-EE-

Radius of gyration: 19.01 Å; chains: 1; bounding box: 35×36×55 Å